Protein AF-A0A9P8BLE5-F1 (afdb_monomer_lite)

Foldseek 3Di:
DDDDDDDDDDDDPPPPPPPDPPDPPPPPALLVLLVVCLVVLLVCVLVVVLVVNLVSLVVSCVVRPPPLDLSNCSRLVSNLLSCLLVVNLPVSVVSLVSHDPVNCPDPLSVLSVQLSVCSVVVVVVSNVVSLVVNLVCLCVVVPRDNSSSVSSVSSSVSSVVCPPPPDPPVVPPPD

Radius of gyration: 27.86 Å; chains: 1; bounding box: 64×39×118 Å

Structure (mmCIF, N/CA/C/O backbone):
data_AF-A0A9P8BLE5-F1
#
_entry.id   AF-A0A9P8BLE5-F1
#
loop_
_atom_site.group_PDB
_atom_site.id
_atom_site.type_symbol
_atom_site.label_atom_id
_atom_site.label_alt_id
_atom_site.label_comp_id
_atom_site.label_asym_id
_atom_site.label_entity_id
_atom_site.label_seq_id
_atom_site.pdbx_PDB_ins_code
_atom_site.Cartn_x
_atom_site.Cartn_y
_atom_site.Cartn_z
_atom_site.occupancy
_atom_site.B_iso_or_equiv
_atom_site.auth_seq_id
_atom_site.auth_comp_id
_atom_site.auth_asym_id
_atom_site.auth_atom_id
_atom_site.pdbx_PDB_model_num
ATOM 1 N N . MET A 1 1 ? 49.072 24.674 -81.765 1.00 39.44 1 MET A N 1
ATOM 2 C CA . MET A 1 1 ? 49.185 23.320 -82.352 1.00 39.44 1 MET A CA 1
ATOM 3 C C . MET A 1 1 ? 49.030 22.335 -81.195 1.00 39.44 1 MET A C 1
ATOM 5 O O . MET A 1 1 ? 49.799 22.467 -80.260 1.00 39.44 1 MET A O 1
ATOM 9 N N . ALA A 1 2 ? 47.865 21.669 -81.087 1.00 45.34 2 ALA A N 1
ATOM 10 C CA . ALA A 1 2 ? 47.695 20.197 -81.193 1.00 45.34 2 ALA A CA 1
ATOM 11 C C . ALA A 1 2 ? 48.194 19.461 -79.911 1.00 45.34 2 ALA A C 1
ATOM 13 O O . ALA A 1 2 ? 49.322 19.705 -79.524 1.00 45.34 2 ALA A O 1
ATOM 14 N N . GLN A 1 3 ? 47.482 18.615 -79.147 1.00 46.62 3 GLN A N 1
ATOM 15 C CA . GLN A 1 3 ? 46.478 17.561 -79.395 1.00 46.62 3 GLN A CA 1
ATOM 16 C C . GLN A 1 3 ? 45.769 17.155 -78.061 1.00 46.62 3 GLN A C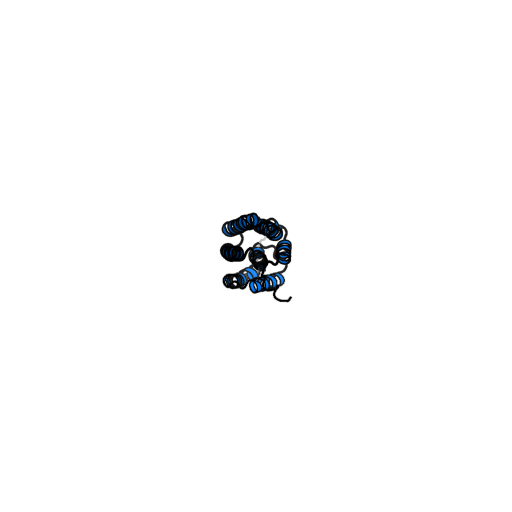 1
ATOM 18 O O . GLN A 1 3 ? 46.368 17.246 -76.993 1.00 46.62 3 GLN A O 1
ATOM 23 N N . THR A 1 4 ? 44.514 16.688 -78.151 1.00 59.94 4 THR A N 1
ATOM 24 C CA . THR A 1 4 ? 43.694 15.867 -77.201 1.00 59.94 4 THR A CA 1
ATOM 25 C C . THR A 1 4 ? 44.299 14.458 -76.945 1.00 59.94 4 THR A C 1
ATOM 27 O O . THR A 1 4 ? 45.178 14.122 -77.739 1.00 59.94 4 THR A O 1
ATOM 30 N N . PRO A 1 5 ? 43.859 13.573 -75.989 1.00 59.03 5 PRO A N 1
ATOM 31 C CA . PRO A 1 5 ? 42.477 13.355 -75.487 1.00 59.03 5 PRO A CA 1
ATOM 32 C C . PRO A 1 5 ? 42.278 12.924 -73.987 1.00 59.03 5 PRO A C 1
ATOM 34 O O . PRO A 1 5 ? 43.244 12.856 -73.230 1.00 59.03 5 PRO A O 1
ATOM 37 N N . PRO A 1 6 ? 41.014 12.657 -73.550 1.00 68.44 6 PRO A N 1
ATOM 38 C CA . PRO A 1 6 ? 40.576 12.439 -72.157 1.00 68.44 6 PRO A CA 1
ATOM 39 C C . PRO A 1 6 ? 40.127 10.990 -71.818 1.00 68.44 6 PRO A C 1
ATOM 41 O O . PRO A 1 6 ? 39.730 10.245 -72.710 1.00 68.44 6 PRO A O 1
ATOM 44 N N . SER A 1 7 ? 40.134 10.616 -70.526 1.00 50.06 7 SER A N 1
ATOM 45 C CA . SER A 1 7 ? 39.347 9.553 -69.825 1.00 50.06 7 SER A CA 1
ATOM 46 C C . SER A 1 7 ? 39.969 9.331 -68.428 1.00 50.06 7 SER A C 1
ATOM 48 O O . SER A 1 7 ? 41.185 9.387 -68.318 1.00 50.06 7 SER A O 1
ATOM 50 N N . ALA A 1 8 ? 39.278 9.101 -67.309 1.00 57.09 8 ALA A N 1
ATOM 51 C CA . ALA A 1 8 ? 37.922 8.622 -67.066 1.00 57.09 8 ALA A CA 1
ATOM 52 C C . ALA A 1 8 ? 37.379 9.130 -65.702 1.00 57.09 8 ALA A C 1
ATOM 54 O O . ALA A 1 8 ? 38.166 9.433 -64.803 1.00 57.09 8 ALA A O 1
ATOM 55 N N . PRO A 1 9 ? 36.047 9.168 -65.515 1.00 55.47 9 PRO A N 1
ATOM 56 C CA . PRO A 1 9 ? 35.402 9.214 -64.204 1.00 55.47 9 PRO A CA 1
ATOM 57 C C . PRO A 1 9 ? 35.500 7.841 -63.520 1.00 55.47 9 PRO A C 1
ATOM 59 O O . PRO A 1 9 ? 35.135 6.831 -64.120 1.00 55.47 9 PRO A O 1
ATOM 62 N N . HIS A 1 10 ? 35.955 7.791 -62.266 1.00 52.59 10 HIS A N 1
ATOM 63 C CA . HIS A 1 10 ? 35.747 6.611 -61.425 1.00 52.59 10 HIS A CA 1
ATOM 64 C C . HIS A 1 10 ? 34.383 6.709 -60.719 1.00 52.59 10 HIS A C 1
ATOM 66 O O . HIS A 1 10 ? 34.155 7.672 -59.983 1.00 52.59 10 HIS A O 1
ATOM 72 N N . PRO A 1 11 ? 33.476 5.742 -60.960 1.00 48.06 11 PRO A N 1
ATOM 73 C CA . PRO A 1 11 ? 32.219 5.585 -60.239 1.00 48.06 11 PRO A CA 1
ATOM 74 C C . PRO A 1 11 ? 32.468 5.182 -58.786 1.00 48.06 11 PRO A C 1
ATOM 76 O O . PRO A 1 11 ? 33.486 4.570 -58.461 1.00 48.06 11 PRO A O 1
ATOM 79 N N . GLY A 1 12 ? 31.509 5.526 -57.929 1.00 51.53 12 GLY A N 1
ATOM 80 C CA . GLY A 1 12 ? 31.541 5.280 -56.496 1.00 51.53 12 GLY A CA 1
ATOM 81 C C . GLY A 1 12 ? 31.912 3.850 -56.106 1.00 51.53 12 GLY A C 1
ATOM 82 O O . GLY A 1 12 ? 31.331 2.879 -56.582 1.00 51.53 12 GLY A O 1
ATOM 83 N N . LEU A 1 13 ? 32.827 3.747 -55.143 1.00 46.94 13 LEU A N 1
ATOM 84 C CA . LEU A 1 13 ? 32.744 2.690 -54.146 1.00 46.94 13 LEU A CA 1
ATOM 85 C C . LEU A 1 13 ? 31.792 3.177 -53.051 1.00 46.94 13 LEU A C 1
ATOM 87 O O . LEU A 1 13 ? 32.205 3.673 -52.005 1.00 46.94 13 LEU A O 1
ATOM 91 N N . GLU A 1 14 ? 30.498 3.050 -53.329 1.00 50.06 14 GLU A N 1
ATOM 92 C CA . GLU A 1 14 ? 29.506 2.856 -52.281 1.00 50.06 14 GLU A CA 1
ATOM 93 C C . GLU A 1 14 ? 29.872 1.523 -51.618 1.00 50.06 14 GLU A C 1
ATOM 95 O O . GLU A 1 14 ? 29.745 0.449 -52.212 1.00 50.06 14 GLU A O 1
ATOM 100 N N . ALA A 1 15 ? 30.451 1.592 -50.420 1.00 54.75 15 ALA A N 1
ATOM 101 C CA . ALA A 1 15 ? 30.601 0.413 -49.588 1.00 54.75 15 ALA A CA 1
ATOM 102 C C . ALA A 1 15 ? 29.196 -0.172 -49.377 1.00 54.75 15 ALA A C 1
ATOM 104 O O . ALA A 1 15 ? 28.276 0.596 -49.084 1.00 54.75 15 ALA A O 1
ATOM 105 N N . PRO A 1 16 ? 28.991 -1.493 -49.506 1.00 46.75 16 PRO A N 1
ATOM 106 C CA . PRO A 1 16 ? 27.720 -2.087 -49.146 1.00 46.75 16 PRO A CA 1
ATOM 107 C C . PRO A 1 16 ? 27.504 -1.833 -47.654 1.00 46.75 16 PRO A C 1
ATOM 109 O O . PRO A 1 16 ? 28.105 -2.493 -46.802 1.00 46.75 16 PRO A O 1
ATOM 112 N N . SER A 1 17 ? 26.655 -0.850 -47.337 1.00 47.28 17 SER A N 1
ATOM 113 C CA . SER A 1 17 ? 26.002 -0.738 -46.043 1.00 47.28 17 SER A CA 1
ATOM 114 C C . SER A 1 17 ? 25.249 -2.041 -45.843 1.00 47.28 17 SER A C 1
ATOM 116 O O . SER A 1 17 ? 24.124 -2.224 -46.300 1.00 47.28 17 SER A O 1
ATOM 118 N N . THR A 1 18 ? 25.928 -2.985 -45.199 1.00 48.47 18 THR A N 1
ATOM 119 C CA . THR A 1 18 ? 25.310 -4.160 -44.618 1.00 48.47 18 THR A CA 1
ATOM 120 C C . THR A 1 18 ? 24.310 -3.610 -43.619 1.00 48.47 18 THR A C 1
ATOM 122 O O . THR A 1 18 ? 24.679 -3.151 -42.540 1.00 48.47 18 THR A O 1
ATOM 125 N N . VAL A 1 19 ? 23.048 -3.566 -44.039 1.00 53.97 19 VAL A N 1
ATOM 126 C CA . VAL A 1 19 ? 21.897 -3.385 -43.168 1.00 53.97 19 VAL A CA 1
ATOM 127 C C . VAL A 1 19 ? 21.956 -4.518 -42.154 1.00 53.97 19 VAL A C 1
ATOM 129 O O . VAL A 1 19 ? 21.526 -5.640 -42.410 1.00 53.97 19 VAL A O 1
ATOM 132 N N . ALA A 1 20 ? 22.597 -4.249 -41.019 1.00 55.38 20 ALA A N 1
ATOM 133 C CA . ALA A 1 20 ? 22.495 -5.113 -39.864 1.00 55.38 20 ALA A CA 1
ATOM 134 C C . ALA A 1 20 ? 20.994 -5.265 -39.574 1.00 55.38 20 ALA A C 1
ATOM 136 O O . ALA A 1 20 ? 20.298 -4.245 -39.498 1.00 55.38 20 ALA A O 1
ATOM 137 N N . PRO A 1 21 ? 20.471 -6.495 -39.446 1.00 53.09 21 PRO A N 1
ATOM 138 C CA . PRO A 1 21 ? 19.117 -6.696 -38.968 1.00 53.09 21 PRO A CA 1
ATOM 139 C C . PRO A 1 21 ? 19.011 -5.969 -37.632 1.00 53.09 21 PRO A C 1
ATOM 141 O O . PRO A 1 21 ? 19.734 -6.294 -36.690 1.00 53.09 21 PRO A O 1
ATOM 144 N N . SER A 1 22 ? 18.169 -4.942 -37.560 1.00 51.44 22 SER A N 1
ATOM 145 C CA . SER A 1 22 ? 17.798 -4.348 -36.285 1.00 51.44 22 SER A CA 1
ATOM 146 C C . SER A 1 22 ? 17.085 -5.450 -35.509 1.00 51.44 22 SER A C 1
ATOM 148 O O . SER A 1 22 ? 15.928 -5.758 -35.794 1.00 51.44 22 SER A O 1
ATOM 150 N N . LEU A 1 23 ? 17.802 -6.121 -34.601 1.00 51.72 23 LEU A N 1
ATOM 151 C CA . LEU A 1 23 ? 17.162 -6.994 -33.629 1.00 51.72 23 LEU A CA 1
ATOM 152 C C . LEU A 1 23 ? 16.089 -6.156 -32.915 1.00 51.72 23 LEU A C 1
ATOM 154 O O . LEU A 1 23 ? 16.366 -4.999 -32.587 1.00 51.72 23 LEU A O 1
ATOM 158 N N . PRO A 1 24 ? 14.885 -6.699 -32.672 1.00 50.06 24 PRO A N 1
ATOM 159 C CA . PRO A 1 24 ? 13.926 -6.036 -31.806 1.00 50.06 24 PRO A CA 1
ATOM 160 C C . PRO A 1 24 ? 14.609 -5.837 -30.453 1.00 50.06 24 PRO A C 1
ATOM 162 O O . PRO A 1 24 ? 14.979 -6.807 -29.795 1.00 50.06 24 PRO A O 1
ATOM 165 N N . THR A 1 25 ? 14.844 -4.584 -30.074 1.00 49.28 25 THR A N 1
ATOM 166 C CA . THR A 1 25 ? 15.376 -4.228 -28.764 1.00 49.28 25 THR A CA 1
ATOM 167 C C . THR A 1 25 ? 14.401 -4.779 -27.733 1.0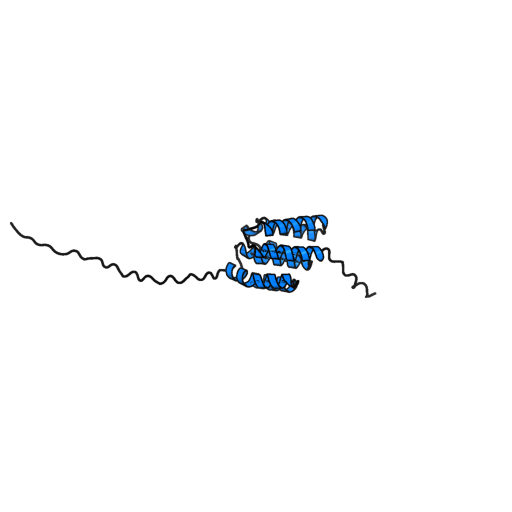0 49.28 25 THR A C 1
ATOM 169 O O . THR A 1 25 ? 13.271 -4.306 -27.619 1.00 49.28 25 THR A O 1
ATOM 172 N N . THR A 1 26 ? 14.807 -5.850 -27.059 1.00 49.62 26 THR A N 1
ATOM 173 C CA . THR A 1 26 ? 14.028 -6.538 -26.038 1.00 49.62 26 THR A CA 1
ATOM 174 C C . THR A 1 26 ? 13.597 -5.511 -25.002 1.00 49.62 26 THR A C 1
ATOM 176 O O . THR A 1 26 ? 14.430 -4.859 -24.376 1.00 49.62 26 THR A O 1
ATOM 179 N N . SER A 1 27 ? 12.288 -5.346 -24.846 1.00 49.41 27 SER A N 1
ATOM 180 C CA . SER A 1 27 ? 11.649 -4.418 -23.913 1.00 49.41 27 SER A CA 1
ATOM 181 C C . SER A 1 27 ? 11.770 -4.892 -22.451 1.00 49.41 27 SER A C 1
ATOM 183 O O . SER A 1 27 ? 10.828 -4.752 -21.673 1.00 49.41 27 SER A O 1
ATOM 185 N N . ASP A 1 28 ? 12.914 -5.472 -22.074 1.00 55.31 28 ASP A N 1
ATOM 186 C CA . ASP A 1 28 ? 13.193 -6.053 -20.756 1.00 55.31 28 ASP A CA 1
ATOM 187 C C . ASP A 1 28 ? 13.606 -4.951 -19.770 1.00 55.31 28 ASP A C 1
ATOM 189 O O . ASP A 1 28 ? 14.724 -4.865 -19.269 1.00 55.31 28 ASP A O 1
ATOM 193 N N . GLY A 1 29 ? 12.703 -3.990 -19.595 1.00 68.38 29 GLY A N 1
ATOM 194 C CA . GLY A 1 29 ? 12.845 -2.938 -18.608 1.00 68.38 29 GLY A CA 1
ATOM 195 C C . GLY A 1 29 ? 12.314 -3.394 -17.247 1.00 68.38 29 GLY A C 1
ATOM 196 O O . GLY A 1 29 ? 11.434 -4.254 -17.176 1.00 68.38 29 GLY A O 1
ATOM 197 N N . PRO A 1 30 ? 12.741 -2.752 -16.152 1.00 73.44 30 PRO A N 1
ATOM 198 C CA . PRO A 1 30 ? 12.199 -2.999 -14.814 1.00 73.44 30 PRO A CA 1
ATOM 199 C C . PRO A 1 30 ? 10.657 -2.902 -14.739 1.00 73.44 30 PRO A C 1
ATOM 201 O O . PRO A 1 30 ? 10.005 -3.607 -13.970 1.00 73.44 30 PRO A O 1
ATOM 204 N N . GLN A 1 31 ? 10.063 -2.072 -15.598 1.00 79.44 31 GLN A N 1
ATOM 205 C CA . GLN A 1 31 ? 8.619 -1.918 -15.775 1.00 79.44 31 GLN A CA 1
ATOM 206 C C . GLN A 1 31 ? 7.924 -3.205 -16.259 1.00 79.44 31 GLN A C 1
ATOM 208 O O . GLN A 1 31 ? 6.809 -3.510 -15.834 1.00 79.44 31 GLN A O 1
ATOM 213 N N . HIS A 1 32 ? 8.587 -3.964 -17.139 1.00 82.06 32 HIS A N 1
ATOM 214 C CA . HIS A 1 32 ? 8.073 -5.206 -17.712 1.00 82.06 32 HIS A CA 1
ATOM 215 C C . HIS A 1 32 ? 7.995 -6.307 -16.652 1.00 82.06 32 HIS A C 1
ATOM 217 O O . HIS A 1 32 ? 6.973 -6.978 -16.549 1.00 82.06 32 HIS A O 1
ATOM 223 N N . ILE A 1 33 ? 9.017 -6.421 -15.796 1.00 85.25 33 ILE A N 1
ATOM 224 C CA . ILE A 1 33 ? 9.045 -7.389 -14.688 1.00 85.25 33 ILE A CA 1
ATOM 225 C C . ILE A 1 33 ? 7.889 -7.126 -13.716 1.00 85.25 33 ILE A C 1
ATOM 227 O O . ILE A 1 33 ? 7.172 -8.055 -13.348 1.00 85.25 33 ILE A O 1
ATOM 231 N N . ILE A 1 34 ? 7.663 -5.864 -13.333 1.00 85.06 34 ILE A N 1
ATOM 232 C CA . ILE A 1 34 ? 6.563 -5.504 -12.426 1.00 85.06 34 ILE A CA 1
ATOM 233 C C . ILE A 1 34 ? 5.212 -5.860 -13.054 1.00 85.06 34 ILE A C 1
ATOM 235 O O . ILE A 1 34 ? 4.390 -6.509 -12.413 1.00 85.06 34 ILE A O 1
ATOM 239 N N . ARG A 1 35 ? 4.993 -5.484 -14.319 1.00 86.25 35 ARG A N 1
ATOM 240 C CA . ARG A 1 35 ? 3.742 -5.778 -15.033 1.00 86.25 35 ARG A CA 1
ATOM 241 C C . ARG A 1 35 ? 3.508 -7.276 -15.224 1.00 86.25 35 ARG A C 1
ATOM 243 O O . ARG A 1 35 ? 2.372 -7.716 -15.117 1.00 86.25 35 ARG A O 1
ATOM 250 N N . LEU A 1 36 ? 4.563 -8.057 -15.453 1.00 88.50 36 LEU A N 1
ATOM 251 C CA . LEU A 1 36 ? 4.469 -9.507 -15.614 1.00 88.50 36 LEU A CA 1
ATOM 252 C C . LEU A 1 36 ? 4.039 -10.215 -14.321 1.00 88.50 36 LEU A C 1
ATOM 254 O O . LEU A 1 36 ? 3.301 -11.192 -14.384 1.00 88.50 36 LEU A O 1
ATOM 258 N N . ASN A 1 37 ? 4.480 -9.720 -13.161 1.00 88.38 37 ASN A N 1
ATOM 259 C CA . ASN A 1 37 ? 4.171 -10.325 -11.860 1.00 88.38 37 ASN A CA 1
ATOM 260 C C . ASN A 1 37 ? 2.926 -9.721 -11.183 1.00 88.38 37 ASN A C 1
ATOM 262 O O . ASN A 1 37 ? 2.393 -10.293 -10.234 1.00 88.38 37 ASN A O 1
ATOM 266 N N . PHE A 1 38 ? 2.429 -8.582 -11.670 1.00 88.56 38 PHE A N 1
ATOM 267 C CA . PHE A 1 38 ? 1.244 -7.922 -11.123 1.00 88.56 38 PHE A CA 1
ATOM 268 C C . PHE A 1 38 ? -0.018 -8.814 -11.070 1.00 88.56 38 PHE A C 1
ATOM 270 O O . PHE A 1 38 ? -0.702 -8.781 -10.045 1.00 88.56 38 PHE A O 1
ATOM 277 N N . PRO A 1 39 ? -0.322 -9.661 -12.076 1.00 90.00 39 PRO A N 1
ATOM 278 C CA . PRO A 1 39 ? -1.476 -10.559 -12.015 1.00 90.00 39 PRO A CA 1
ATOM 279 C C . PRO A 1 39 ? -1.416 -11.551 -10.846 1.00 90.00 39 PRO A C 1
ATOM 281 O O . PRO A 1 39 ? -2.449 -11.868 -10.260 1.00 90.00 39 PRO A O 1
ATOM 284 N N . GLU A 1 40 ? -0.220 -12.016 -10.470 1.00 90.94 40 GLU A N 1
ATOM 285 C CA . GLU A 1 40 ? -0.040 -12.916 -9.325 1.00 90.94 40 GLU A CA 1
ATOM 286 C C . GLU A 1 40 ? -0.353 -12.196 -8.008 1.00 90.94 40 GLU A C 1
ATOM 288 O O . GLU A 1 40 ? -1.113 -12.706 -7.184 1.00 90.94 40 GLU A O 1
ATOM 293 N N . ILE A 1 41 ? 0.139 -10.963 -7.848 1.00 90.19 41 ILE A N 1
ATOM 294 C CA . ILE A 1 41 ? -0.184 -10.107 -6.696 1.00 90.19 41 ILE A CA 1
ATOM 295 C C . ILE A 1 41 ? -1.695 -9.862 -6.620 1.00 90.19 41 ILE A C 1
ATOM 297 O O . ILE A 1 41 ? -2.299 -9.976 -5.549 1.00 90.19 41 ILE A O 1
ATOM 301 N N . ALA A 1 42 ? -2.320 -9.549 -7.756 1.00 89.75 42 ALA A N 1
ATOM 302 C CA . ALA A 1 42 ? -3.754 -9.318 -7.829 1.00 89.75 42 ALA A CA 1
ATOM 303 C C . ALA A 1 42 ? -4.557 -10.576 -7.460 1.00 89.75 42 ALA A C 1
ATOM 305 O O . ALA A 1 42 ? -5.581 -10.467 -6.784 1.00 89.75 42 ALA A O 1
ATOM 306 N N . ALA A 1 43 ? -4.097 -11.766 -7.853 1.00 90.69 43 ALA A N 1
ATOM 307 C CA . ALA A 1 43 ? -4.713 -13.031 -7.463 1.00 90.69 43 ALA A CA 1
ATOM 308 C C . ALA A 1 43 ? -4.577 -13.289 -5.953 1.00 90.69 43 ALA A C 1
ATOM 310 O O . ALA A 1 43 ? -5.566 -13.606 -5.292 1.00 90.69 43 ALA A O 1
ATOM 311 N N . LEU A 1 44 ? -3.388 -13.091 -5.374 1.00 91.38 44 LEU A N 1
ATOM 312 C CA . LEU A 1 44 ? -3.163 -13.239 -3.929 1.00 91.38 44 LEU A CA 1
ATOM 313 C C . LEU A 1 44 ? -4.069 -12.309 -3.112 1.00 91.38 44 LEU A C 1
ATOM 315 O O . LEU A 1 44 ? -4.654 -12.729 -2.113 1.00 91.38 44 LEU A O 1
ATOM 319 N N . ALA A 1 45 ? -4.230 -11.065 -3.562 1.00 89.94 45 ALA A N 1
ATOM 320 C CA . ALA A 1 45 ? -5.096 -10.086 -2.916 1.00 89.94 45 ALA A CA 1
ATOM 321 C C . ALA A 1 45 ? -6.588 -10.439 -3.019 1.00 89.94 45 ALA A C 1
ATOM 323 O O . ALA A 1 45 ? -7.327 -10.209 -2.062 1.00 89.94 45 ALA A O 1
ATOM 324 N N . GLN A 1 46 ? -7.030 -11.015 -4.143 1.00 89.12 46 GLN A N 1
ATOM 325 C CA . GLN A 1 46 ? -8.403 -11.513 -4.315 1.00 89.12 46 GLN A CA 1
ATOM 326 C C . GLN A 1 46 ? -8.714 -12.708 -3.410 1.00 89.12 46 GLN A C 1
ATOM 328 O O . GLN A 1 46 ? -9.850 -12.870 -2.978 1.00 89.12 46 GLN A O 1
ATOM 333 N N . HIS A 1 47 ? -7.708 -13.524 -3.097 1.00 90.44 47 HIS A N 1
ATOM 334 C CA . HIS A 1 47 ? -7.818 -14.616 -2.129 1.00 90.44 47 HIS A CA 1
ATOM 335 C C . HIS A 1 47 ? -7.576 -14.171 -0.677 1.00 90.44 47 HIS A C 1
ATOM 337 O O . HIS A 1 47 ? -7.429 -15.023 0.196 1.00 90.44 47 HIS A O 1
ATOM 343 N N . GLU A 1 48 ? -7.500 -12.860 -0.418 1.00 88.69 48 GLU A N 1
ATOM 344 C CA . GLU A 1 48 ? -7.299 -12.274 0.916 1.00 88.69 48 GLU A CA 1
ATOM 345 C C . GLU A 1 48 ? -5.990 -12.730 1.600 1.00 88.69 48 GLU A C 1
ATOM 347 O O . GLU A 1 48 ? -5.820 -12.638 2.817 1.00 88.69 48 GLU A O 1
ATOM 352 N N . ARG A 1 49 ? -5.006 -13.184 0.809 1.00 92.25 49 ARG A N 1
ATOM 353 C CA . ARG A 1 49 ? -3.692 -13.661 1.275 1.00 92.25 49 ARG A CA 1
ATOM 354 C C . ARG A 1 49 ? -2.724 -12.487 1.442 1.00 92.25 49 ARG A C 1
ATOM 356 O O . ARG A 1 49 ? -1.653 -12.446 0.843 1.00 92.25 49 ARG A O 1
ATOM 363 N N . TYR A 1 50 ? -3.103 -11.500 2.254 1.00 92.62 50 TYR A N 1
ATOM 364 C CA . TYR A 1 50 ? -2.359 -10.240 2.405 1.00 92.62 50 TYR A CA 1
ATOM 365 C C . TYR A 1 50 ? -0.897 -10.379 2.862 1.00 92.62 50 TYR A C 1
ATOM 367 O O . TYR A 1 50 ? -0.065 -9.639 2.341 1.00 92.62 50 TYR A O 1
ATOM 375 N N . PRO A 1 51 ? -0.521 -11.321 3.752 1.00 92.38 51 PRO A N 1
ATOM 376 C CA . PRO A 1 51 ? 0.890 -11.544 4.079 1.00 92.38 51 PRO A CA 1
ATOM 377 C C . PRO A 1 51 ? 1.726 -11.962 2.861 1.00 92.38 51 PRO A C 1
ATOM 379 O O . PRO A 1 51 ? 2.891 -11.593 2.739 1.00 92.38 51 PRO A O 1
ATOM 382 N N . GLU A 1 52 ? 1.128 -12.702 1.928 1.00 92.19 52 GLU A N 1
ATOM 383 C CA . GLU A 1 52 ? 1.801 -13.147 0.706 1.00 92.19 52 GLU A CA 1
ATOM 384 C C . GLU A 1 52 ? 1.841 -12.045 -0.346 1.00 92.19 52 GLU A C 1
ATOM 386 O O . GLU A 1 52 ? 2.842 -11.919 -1.043 1.00 92.19 52 GLU A O 1
ATOM 391 N N . VAL A 1 53 ? 0.810 -11.191 -0.402 1.00 91.75 53 VAL A N 1
ATOM 392 C CA . VAL A 1 53 ? 0.847 -9.938 -1.176 1.00 91.75 53 VAL A CA 1
ATOM 393 C C . VAL A 1 53 ? 2.036 -9.085 -0.738 1.00 91.75 53 VAL A C 1
ATOM 395 O O . VAL A 1 53 ? 2.783 -8.606 -1.586 1.00 91.75 53 VAL A O 1
ATOM 398 N N . VAL A 1 54 ? 2.245 -8.928 0.574 1.00 93.69 54 VAL A N 1
ATOM 399 C CA . VAL A 1 54 ? 3.399 -8.198 1.118 1.00 93.69 54 VAL A CA 1
ATOM 400 C C . VAL A 1 54 ? 4.707 -8.840 0.658 1.00 93.69 54 VAL A C 1
ATOM 402 O O . VAL A 1 54 ? 5.519 -8.163 0.032 1.00 93.69 54 VAL A O 1
ATOM 405 N N . ALA A 1 55 ? 4.882 -10.146 0.878 1.00 93.19 55 ALA A N 1
ATOM 406 C CA . ALA A 1 55 ? 6.114 -10.848 0.519 1.00 93.19 55 ALA A CA 1
ATOM 407 C C . ALA A 1 55 ? 6.421 -10.791 -0.990 1.00 93.19 55 ALA A C 1
ATOM 409 O O . ALA A 1 55 ? 7.564 -10.554 -1.383 1.00 93.19 55 ALA A O 1
ATOM 410 N N . ALA A 1 56 ? 5.409 -10.975 -1.843 1.00 91.38 56 ALA A N 1
ATOM 411 C CA . ALA A 1 56 ? 5.551 -10.875 -3.293 1.00 91.38 56 ALA A CA 1
ATOM 412 C C . ALA A 1 56 ? 5.965 -9.458 -3.710 1.00 91.38 56 ALA A C 1
ATOM 414 O O . ALA A 1 56 ? 6.905 -9.282 -4.491 1.00 91.38 56 ALA A O 1
ATOM 415 N N . CYS A 1 57 ? 5.314 -8.443 -3.137 1.00 91.69 57 CYS A N 1
ATOM 416 C CA . CYS A 1 57 ? 5.627 -7.051 -3.415 1.00 91.69 57 CYS A CA 1
ATOM 417 C C . CYS A 1 57 ? 7.046 -6.666 -2.965 1.00 91.69 57 CYS A C 1
ATOM 419 O O . CYS A 1 57 ? 7.775 -6.026 -3.720 1.00 91.69 57 CYS A O 1
ATOM 421 N N . GLU A 1 58 ? 7.466 -7.067 -1.765 1.00 90.88 58 GLU A N 1
ATOM 422 C CA . GLU A 1 58 ? 8.811 -6.785 -1.251 1.00 90.88 58 GLU A CA 1
ATOM 423 C C . GLU A 1 58 ? 9.899 -7.478 -2.077 1.00 90.88 58 GLU A C 1
ATOM 425 O O . GLU A 1 58 ? 10.889 -6.843 -2.445 1.00 90.88 58 GLU A O 1
ATOM 430 N N . ASN A 1 59 ? 9.698 -8.749 -2.441 1.00 90.19 59 ASN A N 1
ATOM 431 C CA . ASN A 1 59 ? 10.639 -9.490 -3.284 1.00 90.19 59 ASN A CA 1
ATOM 432 C C . ASN A 1 59 ? 10.841 -8.814 -4.644 1.00 90.19 59 ASN A C 1
ATOM 434 O O . ASN A 1 59 ? 11.973 -8.678 -5.111 1.00 90.19 59 ASN A O 1
ATOM 438 N N . LEU A 1 60 ? 9.760 -8.343 -5.266 1.00 87.88 60 LEU A N 1
ATOM 439 C CA . LEU A 1 60 ? 9.836 -7.600 -6.523 1.00 87.88 60 LEU A CA 1
ATOM 440 C C . LEU A 1 60 ? 10.489 -6.229 -6.348 1.00 87.88 60 LEU A C 1
ATOM 442 O O . LEU A 1 60 ? 11.223 -5.786 -7.228 1.00 87.88 60 LEU A O 1
ATOM 446 N N . GLU A 1 61 ? 10.283 -5.562 -5.213 1.00 85.38 61 GLU A N 1
ATOM 447 C CA . GLU A 1 61 ? 10.935 -4.281 -4.952 1.00 85.38 61 GLU A CA 1
ATOM 448 C C . GLU A 1 61 ? 12.455 -4.437 -4.787 1.00 85.38 61 GLU A C 1
ATOM 450 O O . GLU A 1 61 ? 13.218 -3.572 -5.224 1.00 85.38 61 GLU A O 1
ATOM 455 N N . ILE A 1 62 ? 12.897 -5.553 -4.198 1.00 85.75 62 ILE A N 1
ATOM 456 C CA . ILE A 1 62 ? 14.313 -5.928 -4.092 1.00 85.75 62 ILE A CA 1
ATOM 457 C C . ILE A 1 62 ? 14.882 -6.307 -5.463 1.00 85.75 62 ILE A C 1
ATOM 459 O O . ILE A 1 62 ? 16.004 -5.916 -5.778 1.00 85.75 62 ILE A O 1
ATOM 463 N N . ALA A 1 63 ? 14.123 -7.046 -6.278 1.00 84.62 63 ALA A N 1
ATOM 464 C CA . ALA A 1 63 ? 14.543 -7.470 -7.615 1.00 84.62 63 ALA A CA 1
ATOM 465 C C . ALA A 1 63 ? 14.666 -6.297 -8.599 1.00 84.62 63 ALA A C 1
ATOM 467 O O . ALA A 1 63 ? 15.444 -6.362 -9.551 1.00 84.62 63 ALA A O 1
ATOM 468 N N . VAL A 1 64 ? 13.918 -5.217 -8.363 1.00 82.38 64 VAL A N 1
ATOM 469 C CA . VAL A 1 64 ? 13.838 -4.067 -9.265 1.00 82.38 64 VAL A CA 1
ATOM 470 C C . VAL A 1 64 ? 14.196 -2.753 -8.543 1.00 82.38 64 VAL A C 1
ATOM 472 O O . VAL A 1 64 ? 13.376 -1.824 -8.461 1.00 82.38 64 VAL A O 1
ATOM 475 N N . PRO A 1 65 ? 15.431 -2.626 -8.015 1.00 68.25 65 PRO A N 1
ATOM 476 C CA . PRO A 1 65 ? 15.831 -1.447 -7.268 1.00 68.25 65 PRO A CA 1
ATOM 477 C C . PRO A 1 65 ? 15.928 -0.240 -8.212 1.00 68.25 65 PRO A C 1
ATOM 479 O O . PRO A 1 65 ? 16.504 -0.314 -9.293 1.00 68.25 65 PRO A O 1
ATOM 482 N N . ASN A 1 66 ? 15.401 0.906 -7.777 1.00 66.06 66 ASN A N 1
ATOM 483 C CA . ASN A 1 66 ? 15.513 2.207 -8.461 1.00 66.06 66 ASN A CA 1
ATOM 484 C C . ASN A 1 66 ? 14.680 2.402 -9.740 1.00 66.06 66 ASN A C 1
ATOM 486 O O . ASN A 1 66 ? 14.993 3.273 -10.551 1.00 66.06 66 ASN A O 1
ATOM 490 N N . SER A 1 67 ? 13.559 1.696 -9.883 1.00 69.06 67 SER A N 1
ATOM 491 C CA . SER A 1 67 ? 12.540 2.096 -10.861 1.00 69.06 67 SER A CA 1
ATOM 492 C C . SER A 1 67 ? 11.977 3.471 -10.510 1.00 69.06 67 SER A C 1
ATOM 494 O O . SER A 1 67 ? 11.358 3.630 -9.456 1.00 69.06 67 SER A O 1
ATOM 496 N N . ASN A 1 68 ? 12.181 4.447 -11.395 1.00 71.75 68 ASN A N 1
ATOM 497 C CA . ASN A 1 68 ? 11.563 5.777 -11.319 1.00 71.75 68 ASN A CA 1
ATOM 498 C C . ASN A 1 68 ? 10.268 5.860 -12.144 1.00 71.75 68 ASN A C 1
ATOM 500 O O . ASN A 1 68 ? 9.816 6.931 -12.534 1.00 71.75 68 ASN A O 1
ATOM 504 N N . ASP A 1 69 ? 9.710 4.694 -12.450 1.00 80.06 69 ASP A N 1
ATOM 505 C CA . ASP A 1 69 ? 8.596 4.528 -13.360 1.00 80.06 69 ASP A CA 1
ATOM 506 C C . ASP A 1 69 ? 7.264 4.453 -12.602 1.00 80.06 69 ASP A C 1
ATOM 508 O O . ASP A 1 69 ? 7.203 3.904 -11.498 1.00 80.06 69 ASP A O 1
ATOM 512 N N . LEU A 1 70 ? 6.186 4.954 -13.212 1.00 83.56 70 LEU A N 1
ATOM 513 C CA . LEU A 1 70 ? 4.823 4.860 -12.678 1.00 83.56 70 LEU A CA 1
ATOM 514 C C . LEU A 1 70 ? 4.410 3.418 -12.362 1.00 83.56 70 LEU A C 1
ATOM 516 O O . LEU A 1 70 ? 3.642 3.210 -11.426 1.00 83.56 70 LEU A O 1
ATOM 520 N N . ALA A 1 71 ? 4.964 2.418 -13.053 1.00 84.81 71 ALA A N 1
ATOM 521 C CA . ALA A 1 71 ? 4.732 1.012 -12.737 1.00 84.81 71 ALA A CA 1
ATOM 522 C C . ALA A 1 71 ? 5.135 0.642 -11.307 1.00 84.81 71 ALA A C 1
ATOM 524 O O . ALA A 1 71 ? 4.577 -0.291 -10.749 1.00 84.81 71 ALA A O 1
ATOM 525 N N . ARG A 1 72 ? 6.033 1.389 -10.655 1.00 87.19 72 ARG A N 1
ATOM 526 C CA . ARG A 1 72 ? 6.345 1.162 -9.239 1.00 87.19 72 ARG A CA 1
ATOM 527 C C . ARG A 1 72 ? 5.130 1.366 -8.332 1.00 87.19 72 ARG A C 1
ATOM 529 O O . ARG A 1 72 ? 5.027 0.716 -7.297 1.00 87.19 72 ARG A O 1
ATOM 536 N N . LEU A 1 73 ? 4.165 2.193 -8.739 1.00 88.06 73 LEU A N 1
ATOM 537 C CA . LEU A 1 73 ? 2.895 2.337 -8.029 1.00 88.06 73 LEU A CA 1
ATOM 538 C C . LEU A 1 73 ? 2.041 1.060 -8.095 1.00 88.06 73 LEU A C 1
ATOM 540 O O . LEU A 1 73 ? 1.304 0.801 -7.148 1.00 88.06 73 LEU A O 1
ATOM 544 N N . LEU A 1 74 ? 2.196 0.222 -9.130 1.00 88.00 74 LEU A N 1
ATOM 545 C CA . LEU A 1 74 ? 1.557 -1.104 -9.195 1.00 88.00 74 LEU A CA 1
ATOM 546 C C . LEU A 1 74 ? 2.014 -2.025 -8.064 1.00 88.00 74 LEU A C 1
ATOM 548 O O . LEU A 1 74 ? 1.311 -2.965 -7.724 1.00 88.00 74 LEU A O 1
ATOM 552 N N . LEU A 1 75 ? 3.175 -1.742 -7.476 1.00 89.81 75 LEU A N 1
ATOM 553 C CA . LEU A 1 75 ? 3.756 -2.508 -6.386 1.00 89.81 75 LEU A CA 1
ATOM 554 C C . LEU A 1 75 ? 3.511 -1.836 -5.035 1.00 89.81 75 LEU A C 1
ATOM 556 O O . LEU A 1 75 ? 2.971 -2.433 -4.107 1.00 89.81 75 LEU A O 1
ATOM 560 N N . THR A 1 76 ? 3.884 -0.559 -4.928 1.00 90.94 76 THR A N 1
ATOM 561 C CA . THR A 1 76 ? 3.855 0.168 -3.658 1.00 90.94 76 THR A CA 1
ATOM 562 C C . THR A 1 76 ? 2.431 0.387 -3.157 1.00 90.94 76 THR A C 1
ATOM 564 O O . THR A 1 76 ? 2.198 0.325 -1.955 1.00 90.94 76 THR A O 1
ATOM 567 N N . VAL A 1 77 ? 1.460 0.624 -4.043 1.00 91.31 77 VAL A N 1
ATOM 568 C CA . VAL A 1 77 ? 0.077 0.871 -3.617 1.00 91.31 77 VAL A CA 1
ATOM 569 C C . VAL A 1 77 ? -0.569 -0.371 -2.983 1.00 91.31 77 VAL A C 1
ATOM 571 O O . VAL A 1 77 ? -1.024 -0.251 -1.842 1.00 91.31 77 VAL A O 1
ATOM 574 N N . PRO A 1 78 ? -0.598 -1.557 -3.629 1.00 91.38 78 PRO A N 1
ATOM 575 C CA . PRO A 1 78 ? -1.141 -2.751 -2.985 1.00 91.38 78 PRO A CA 1
ATOM 576 C C . PRO A 1 78 ? -0.331 -3.163 -1.753 1.00 91.38 78 PRO A C 1
ATOM 578 O O . PRO A 1 78 ? -0.932 -3.570 -0.765 1.00 91.38 78 PRO A O 1
ATOM 581 N N . LEU A 1 79 ? 0.996 -2.979 -1.749 1.00 93.75 79 LEU A N 1
ATOM 582 C CA . LEU A 1 79 ? 1.835 -3.226 -0.570 1.00 93.75 79 LEU A CA 1
ATOM 583 C C . LEU A 1 79 ? 1.383 -2.395 0.643 1.00 93.75 79 LEU A C 1
ATOM 585 O O . LEU A 1 79 ? 1.186 -2.925 1.733 1.00 93.75 79 LEU A O 1
ATOM 589 N N . VAL A 1 80 ? 1.168 -1.093 0.449 1.00 93.88 80 VAL A N 1
ATOM 590 C CA . VAL A 1 80 ? 0.734 -0.182 1.518 1.00 93.88 80 VAL A CA 1
ATOM 591 C C . VAL A 1 80 ? -0.658 -0.548 2.021 1.00 93.88 80 VAL A C 1
ATOM 593 O O . VAL A 1 80 ? -0.868 -0.599 3.229 1.00 93.88 80 VAL A O 1
ATOM 596 N N . ILE A 1 81 ? -1.607 -0.835 1.125 1.00 92.25 81 ILE A N 1
ATOM 597 C CA . ILE A 1 81 ? -2.961 -1.232 1.536 1.00 92.25 81 ILE A CA 1
ATOM 598 C C . ILE A 1 81 ? -2.928 -2.584 2.266 1.00 92.25 81 ILE A C 1
ATOM 600 O O . ILE A 1 81 ? -3.614 -2.730 3.274 1.00 92.25 81 ILE A O 1
ATOM 604 N N . ALA A 1 82 ? -2.105 -3.542 1.826 1.00 93.31 82 ALA A N 1
ATOM 605 C CA . ALA A 1 82 ? -1.934 -4.825 2.507 1.00 93.31 82 ALA A CA 1
ATOM 606 C C . ALA A 1 82 ? -1.418 -4.642 3.940 1.00 93.31 82 ALA A C 1
ATOM 608 O O . ALA A 1 82 ? -2.001 -5.198 4.867 1.00 93.31 82 ALA A O 1
ATOM 609 N N . TYR A 1 83 ? -0.396 -3.806 4.145 1.00 94.12 83 TYR A N 1
ATOM 610 C CA . TYR A 1 83 ? 0.073 -3.477 5.491 1.00 94.12 83 TYR A CA 1
ATOM 611 C C . TYR A 1 83 ? -1.016 -2.827 6.351 1.00 94.12 83 TYR A C 1
ATOM 613 O O . TYR A 1 83 ? -1.169 -3.195 7.511 1.00 94.12 83 TYR A O 1
ATOM 621 N N . LEU A 1 84 ? -1.824 -1.918 5.792 1.00 91.50 84 LEU A N 1
ATOM 622 C CA . LEU A 1 84 ? -2.947 -1.323 6.525 1.00 91.50 84 LEU A CA 1
ATOM 623 C C . LEU A 1 84 ? -4.013 -2.365 6.908 1.00 91.50 84 LEU A C 1
ATOM 625 O O . LEU A 1 84 ? -4.547 -2.297 8.010 1.00 91.50 84 LEU A O 1
ATOM 629 N N . ILE A 1 85 ? -4.308 -3.345 6.045 1.00 90.62 85 ILE A N 1
ATOM 630 C CA . ILE A 1 85 ? -5.220 -4.464 6.363 1.00 90.62 85 ILE A CA 1
ATOM 631 C C . ILE A 1 85 ? -4.662 -5.333 7.497 1.00 90.62 85 ILE A C 1
ATOM 633 O O . ILE A 1 85 ? -5.418 -5.837 8.333 1.00 90.62 85 ILE A O 1
ATOM 637 N N . LEU A 1 86 ? -3.341 -5.503 7.539 1.00 90.25 86 LEU A N 1
ATOM 638 C CA . LEU A 1 86 ? -2.627 -6.218 8.596 1.00 90.25 86 LEU A CA 1
ATOM 639 C C . LEU A 1 86 ? -2.414 -5.376 9.872 1.00 90.25 86 LEU A C 1
ATOM 641 O O . LEU A 1 86 ? -1.863 -5.895 10.834 1.00 90.25 86 LEU A O 1
ATOM 645 N N . ASP A 1 87 ? -2.883 -4.121 9.903 1.00 88.25 87 ASP A N 1
ATOM 646 C CA . ASP A 1 87 ? -2.668 -3.134 10.982 1.00 88.25 87 ASP A CA 1
ATOM 647 C C . ASP A 1 87 ? -1.183 -2.763 11.217 1.00 88.25 87 ASP A C 1
ATOM 649 O O . ASP A 1 87 ? -0.808 -2.199 12.243 1.00 88.25 87 ASP A O 1
ATOM 653 N N . ASP A 1 88 ? -0.318 -3.016 10.231 1.00 89.69 88 ASP A N 1
ATOM 654 C CA . ASP A 1 88 ? 1.128 -2.801 10.306 1.00 89.69 88 ASP A CA 1
ATOM 655 C C . ASP A 1 88 ? 1.515 -1.421 9.737 1.00 89.69 88 ASP A C 1
ATOM 657 O O . ASP A 1 88 ? 1.917 -1.239 8.586 1.00 89.69 88 ASP A O 1
ATOM 661 N N . ILE A 1 89 ? 1.341 -0.380 10.551 1.00 90.06 89 ILE A N 1
ATOM 662 C CA . ILE A 1 89 ? 1.495 1.019 10.115 1.00 90.06 89 ILE A CA 1
ATOM 663 C C . ILE A 1 89 ? 2.947 1.430 9.796 1.00 90.06 89 ILE A C 1
ATOM 665 O O . ILE A 1 89 ? 3.159 2.104 8.779 1.00 90.06 89 ILE A O 1
ATOM 669 N N . PRO A 1 90 ? 3.967 1.096 10.616 1.00 92.56 90 PRO A N 1
ATOM 670 C CA . PRO A 1 90 ? 5.343 1.495 10.331 1.00 92.56 90 PRO A CA 1
ATOM 671 C C . PRO A 1 90 ? 5.856 1.040 8.953 1.00 92.56 90 PRO A C 1
ATOM 673 O O . PRO A 1 90 ? 6.362 1.895 8.217 1.00 92.56 90 PRO A O 1
ATOM 676 N N . PRO A 1 91 ? 5.717 -0.238 8.541 1.00 91.44 91 PRO A N 1
ATOM 677 C CA . PRO A 1 91 ? 6.201 -0.668 7.232 1.00 91.44 91 PRO A CA 1
ATOM 678 C C . PRO A 1 91 ? 5.416 -0.027 6.079 1.00 91.44 91 PRO A C 1
ATOM 680 O O . PRO A 1 91 ? 6.027 0.360 5.082 1.00 91.44 91 PRO A O 1
ATOM 683 N N . ALA A 1 92 ? 4.111 0.225 6.242 1.00 92.50 92 ALA A N 1
ATOM 684 C CA . ALA A 1 92 ? 3.324 0.983 5.265 1.00 92.50 92 ALA A CA 1
ATOM 685 C C . ALA A 1 92 ? 3.894 2.395 5.027 1.00 92.50 92 ALA A C 1
ATOM 687 O O . ALA A 1 92 ? 4.006 2.858 3.889 1.00 92.50 92 ALA A O 1
ATOM 688 N N . TYR A 1 93 ? 4.306 3.081 6.098 1.00 93.12 93 TYR A N 1
ATOM 689 C CA . TYR A 1 93 ? 4.899 4.414 6.002 1.00 93.12 93 TYR A CA 1
ATOM 690 C C . TYR A 1 93 ? 6.256 4.385 5.290 1.00 93.12 93 TYR A C 1
ATOM 692 O O . TYR A 1 93 ? 6.520 5.217 4.415 1.00 93.12 93 TYR A O 1
ATOM 700 N N . PHE A 1 94 ? 7.110 3.416 5.631 1.00 92.06 94 PHE A N 1
ATOM 701 C CA . PHE A 1 94 ? 8.414 3.268 4.988 1.00 92.06 94 PHE A CA 1
ATOM 702 C C . PHE A 1 94 ? 8.296 2.890 3.509 1.00 92.06 94 PHE A C 1
ATOM 704 O O . PHE A 1 94 ? 9.042 3.440 2.700 1.00 92.06 94 PHE A O 1
ATOM 711 N N . ALA A 1 95 ? 7.336 2.043 3.130 1.00 91.75 95 ALA A N 1
ATOM 712 C CA . ALA A 1 95 ? 7.072 1.706 1.732 1.00 91.75 95 ALA A CA 1
ATOM 713 C C . ALA A 1 95 ? 6.757 2.957 0.889 1.00 91.75 95 ALA A C 1
ATOM 715 O O . ALA A 1 95 ? 7.353 3.156 -0.169 1.00 91.75 95 ALA A O 1
ATOM 716 N N . LEU A 1 96 ? 5.905 3.863 1.386 1.00 91.12 96 LEU A N 1
ATOM 717 C CA . LEU A 1 96 ? 5.614 5.126 0.692 1.00 91.12 96 LEU A CA 1
ATOM 718 C C . LEU A 1 96 ? 6.820 6.070 0.642 1.00 91.12 96 LEU A C 1
ATOM 720 O O . LEU A 1 96 ? 7.056 6.723 -0.373 1.00 91.12 96 LEU A O 1
ATOM 724 N N . LYS A 1 97 ? 7.596 6.159 1.727 1.00 90.94 97 LYS A N 1
ATOM 725 C CA . LYS A 1 97 ? 8.788 7.022 1.797 1.00 90.94 97 LYS A CA 1
ATOM 726 C C . LYS A 1 97 ? 9.914 6.590 0.860 1.00 90.94 97 LYS A C 1
ATOM 728 O O . LYS A 1 97 ? 10.758 7.418 0.532 1.00 90.94 97 LYS A O 1
ATOM 733 N N . ARG A 1 98 ? 9.935 5.322 0.443 1.00 88.44 98 ARG A N 1
ATOM 734 C CA . ARG A 1 98 ? 10.915 4.769 -0.504 1.00 88.44 98 ARG A CA 1
ATOM 735 C C . ARG A 1 98 ? 10.594 5.092 -1.962 1.00 88.44 98 ARG A C 1
ATOM 737 O O . ARG A 1 98 ? 11.420 4.809 -2.832 1.00 88.44 98 ARG A O 1
ATOM 744 N N . LEU A 1 99 ? 9.431 5.686 -2.239 1.00 87.62 99 LEU A N 1
ATOM 745 C CA . LEU A 1 99 ? 9.121 6.177 -3.573 1.00 87.62 99 LEU A CA 1
ATOM 746 C C . LEU A 1 99 ? 10.085 7.305 -3.970 1.00 87.62 99 LEU A C 1
ATOM 748 O O . LEU A 1 99 ? 10.412 8.165 -3.150 1.00 87.62 99 LEU A O 1
ATOM 752 N N . PRO A 1 100 ? 10.521 7.337 -5.237 1.00 86.38 100 PRO A N 1
ATOM 753 C CA . PRO A 1 100 ? 11.299 8.449 -5.754 1.00 86.38 100 PRO A CA 1
ATOM 754 C C . PRO A 1 100 ? 10.472 9.748 -5.745 1.00 86.38 100 PRO A C 1
ATOM 756 O O . PRO A 1 100 ? 9.238 9.700 -5.825 1.00 86.38 100 PRO A O 1
ATOM 759 N N . PRO A 1 101 ? 11.130 10.920 -5.683 1.00 83.50 101 PRO A N 1
ATOM 760 C CA . PRO A 1 101 ? 10.458 12.207 -5.493 1.00 83.50 101 PRO A CA 1
ATOM 761 C C . PRO A 1 101 ? 9.411 12.506 -6.577 1.00 83.50 101 PRO A C 1
ATOM 763 O O . PRO A 1 101 ? 8.312 12.934 -6.256 1.00 83.50 101 PRO A O 1
ATOM 766 N N . GLY A 1 102 ? 9.669 12.156 -7.841 1.00 84.75 102 GLY A N 1
ATOM 767 C CA . GLY A 1 102 ? 8.688 12.375 -8.912 1.00 84.75 102 GLY A CA 1
ATOM 768 C C . GLY A 1 102 ? 7.383 11.584 -8.744 1.00 84.75 102 GLY A C 1
ATOM 769 O O . GLY A 1 102 ? 6.337 12.022 -9.212 1.00 84.75 102 GLY A O 1
ATOM 770 N N . LEU A 1 103 ? 7.417 10.438 -8.052 1.00 85.44 103 LEU A N 1
ATOM 771 C CA . LEU A 1 103 ? 6.223 9.638 -7.773 1.00 85.44 103 LEU A CA 1
ATOM 772 C C . LEU A 1 103 ? 5.545 10.065 -6.475 1.00 85.44 103 LEU A C 1
ATOM 774 O O . LEU A 1 103 ? 4.318 10.070 -6.416 1.00 85.44 103 LEU A O 1
ATOM 778 N N . ILE A 1 104 ? 6.306 10.448 -5.446 1.00 88.50 104 ILE A N 1
ATOM 779 C CA . ILE A 1 104 ? 5.732 10.816 -4.143 1.00 88.50 104 ILE A CA 1
ATOM 780 C C . ILE A 1 104 ? 4.840 12.062 -4.227 1.00 88.50 104 ILE A C 1
ATOM 782 O O . ILE A 1 104 ? 3.906 12.206 -3.440 1.00 88.50 104 ILE A O 1
ATOM 786 N N . GLU A 1 105 ? 5.108 12.945 -5.189 1.00 87.38 105 GLU A N 1
ATOM 787 C CA . GLU A 1 105 ? 4.339 14.167 -5.442 1.00 87.38 105 GLU A CA 1
ATOM 788 C C . GLU A 1 105 ? 3.037 13.908 -6.220 1.00 87.38 105 GLU A C 1
ATOM 790 O O . GLU A 1 105 ? 2.181 14.788 -6.312 1.00 87.38 105 GLU A O 1
ATOM 795 N N . THR A 1 106 ? 2.841 12.696 -6.752 1.00 88.19 106 THR A N 1
ATOM 796 C CA . THR A 1 106 ? 1.604 12.343 -7.459 1.00 88.19 106 THR A CA 1
ATOM 797 C C . THR A 1 106 ? 0.418 12.236 -6.483 1.00 88.19 106 THR A C 1
ATOM 799 O O . THR A 1 106 ? 0.593 11.926 -5.298 1.00 88.19 106 THR A O 1
ATOM 802 N N . PRO A 1 107 ? -0.825 12.485 -6.942 1.00 90.25 107 PRO A N 1
ATOM 803 C CA . PRO A 1 107 ? -1.980 12.563 -6.046 1.00 90.25 107 PRO A CA 1
ATOM 804 C C . PRO A 1 107 ? -2.281 11.248 -5.311 1.00 90.25 107 PRO A C 1
ATOM 806 O O . PRO A 1 107 ? -2.801 11.278 -4.196 1.00 90.25 107 PRO A O 1
ATOM 809 N N . LEU A 1 108 ? -1.946 10.094 -5.899 1.00 90.00 108 LEU A N 1
ATOM 810 C CA . LEU A 1 108 ? -2.265 8.784 -5.325 1.00 90.00 108 LEU A CA 1
ATOM 811 C C . LEU A 1 108 ? -1.409 8.453 -4.075 1.00 90.00 108 LEU A C 1
ATOM 813 O O . LEU A 1 108 ? -1.996 8.199 -3.022 1.00 90.00 108 LEU A O 1
ATOM 817 N N . PRO A 1 109 ? -0.064 8.535 -4.097 1.00 91.88 109 PRO A N 1
ATOM 818 C CA . PRO A 1 109 ? 0.774 8.453 -2.897 1.00 91.88 109 PRO A CA 1
ATOM 819 C C . PRO A 1 109 ? 0.433 9.488 -1.823 1.00 91.88 109 PRO A C 1
ATOM 821 O O . PRO A 1 109 ? 0.417 9.148 -0.642 1.00 91.88 109 PRO A O 1
ATOM 824 N N . GLN A 1 110 ? 0.095 10.727 -2.199 1.00 93.25 110 GLN A N 1
ATOM 825 C CA . GLN A 1 110 ? -0.345 11.751 -1.239 1.00 93.25 110 GLN A CA 1
ATOM 826 C C . GLN A 1 110 ? -1.650 11.359 -0.525 1.00 93.25 110 GLN A C 1
ATOM 828 O O . GLN A 1 110 ? -1.792 11.532 0.693 1.00 93.25 110 GLN A O 1
ATOM 833 N N . ALA A 1 111 ? -2.599 10.778 -1.262 1.00 92.75 111 ALA A N 1
ATOM 834 C CA . ALA A 1 111 ? -3.824 10.244 -0.681 1.00 92.75 111 ALA A CA 1
ATOM 835 C C . ALA A 1 111 ? -3.544 9.058 0.256 1.00 92.75 111 ALA A C 1
ATOM 837 O O . ALA A 1 111 ? -4.142 8.989 1.330 1.00 92.75 111 ALA A O 1
ATOM 838 N N . LEU A 1 112 ? -2.592 8.183 -0.090 1.00 92.69 112 LEU A N 1
ATOM 839 C CA . LEU A 1 112 ? -2.154 7.081 0.775 1.00 92.69 112 LEU A CA 1
ATOM 840 C C . LEU A 1 112 ? -1.474 7.575 2.057 1.00 92.69 112 LEU A C 1
ATOM 842 O O . LEU A 1 112 ? -1.794 7.070 3.128 1.00 92.69 112 LEU A O 1
ATOM 846 N N . PHE A 1 113 ? -0.617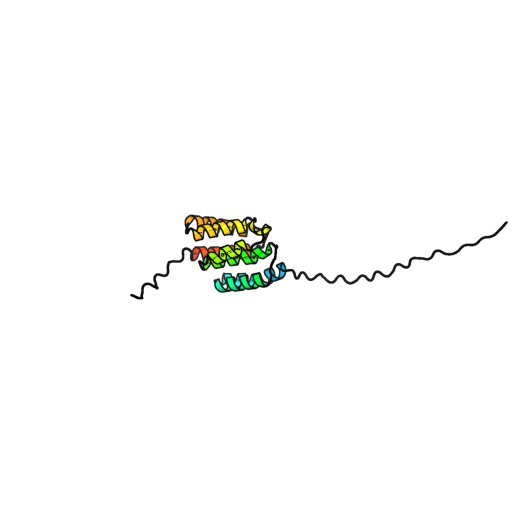 8.600 1.996 1.00 93.56 113 PHE A N 1
ATOM 847 C CA . PHE A 1 113 ? -0.059 9.228 3.203 1.00 93.56 113 PHE A CA 1
ATOM 848 C C . PHE A 1 113 ? -1.154 9.802 4.108 1.00 93.56 113 PHE A C 1
ATOM 850 O O . PHE A 1 113 ? -1.106 9.635 5.325 1.00 93.56 113 PHE A O 1
ATOM 857 N N . SER A 1 114 ? -2.160 10.451 3.519 1.00 92.81 114 SER A N 1
ATOM 858 C CA . SER A 1 114 ? -3.291 11.014 4.267 1.00 92.81 114 SER A CA 1
ATOM 859 C C . SER A 1 114 ? -4.172 9.932 4.903 1.00 92.81 114 SER A C 1
ATOM 861 O O . SER A 1 114 ? -4.666 10.110 6.022 1.00 92.81 114 SER A O 1
ATOM 863 N N . LEU A 1 115 ? -4.378 8.816 4.196 1.00 93.19 115 LEU A N 1
ATOM 864 C CA . LEU A 1 115 ? -5.055 7.635 4.727 1.00 93.19 115 LEU A CA 1
ATOM 865 C C . LEU A 1 115 ? -4.261 7.062 5.899 1.00 93.19 115 LEU A C 1
ATOM 867 O O . LEU A 1 115 ? -4.815 6.933 6.985 1.00 93.19 115 LEU A O 1
ATOM 871 N N . LEU A 1 116 ? -2.965 6.813 5.708 1.00 92.56 116 LEU A N 1
ATOM 872 C CA . LEU A 1 116 ? -2.080 6.270 6.731 1.00 92.56 116 LEU A CA 1
ATOM 873 C C . LEU A 1 116 ? -2.067 7.147 7.985 1.00 92.56 116 LEU A C 1
ATOM 875 O O . LEU A 1 116 ? -2.261 6.629 9.076 1.00 92.56 116 LEU A O 1
ATOM 879 N N . ALA A 1 117 ? -1.958 8.470 7.843 1.00 90.75 117 ALA A N 1
ATOM 880 C CA . ALA A 1 117 ? -2.065 9.395 8.971 1.00 90.75 117 ALA A CA 1
ATOM 881 C C . ALA A 1 117 ? -3.402 9.247 9.720 1.00 90.75 117 ALA A C 1
ATOM 883 O O . ALA A 1 117 ? -3.422 9.175 10.946 1.00 90.75 117 ALA A O 1
ATOM 884 N N . SER A 1 118 ? -4.517 9.122 8.992 1.00 90.62 118 SER A N 1
ATOM 885 C CA . SER A 1 118 ? -5.841 8.937 9.604 1.00 90.62 118 SER A CA 1
ATOM 886 C C . SER A 1 118 ? -5.961 7.603 10.350 1.00 90.62 118 SER A C 1
ATOM 888 O O . SER A 1 118 ? -6.611 7.558 11.397 1.00 90.62 118 SER A O 1
ATOM 890 N N . VAL A 1 119 ? -5.336 6.539 9.830 1.00 90.00 119 VAL A N 1
ATOM 891 C CA . VAL A 1 119 ? -5.286 5.216 10.473 1.00 90.00 119 VAL A CA 1
ATOM 892 C C . VAL A 1 119 ? -4.414 5.268 11.732 1.00 90.00 119 VAL A C 1
ATOM 894 O O . VAL A 1 119 ? -4.870 4.837 12.791 1.00 90.00 119 VAL A O 1
ATOM 897 N N . SER A 1 120 ? -3.229 5.885 11.663 1.00 87.44 120 SER A N 1
ATOM 898 C CA . SER A 1 120 ? -2.317 6.074 12.804 1.00 87.44 120 SER A CA 1
ATOM 899 C C . SER A 1 120 ? -2.950 6.864 13.944 1.00 87.44 120 SER A C 1
ATOM 901 O O . SER A 1 120 ? -2.764 6.542 15.113 1.00 87.44 120 SER A O 1
ATOM 903 N N . GLU A 1 121 ? -3.720 7.899 13.609 1.00 87.50 121 GLU A N 1
ATOM 904 C CA . GLU A 1 121 ? -4.433 8.730 14.581 1.00 87.50 121 GLU A CA 1
ATOM 905 C C . GLU A 1 121 ? -5.764 8.108 15.042 1.00 87.50 121 GLU A C 1
ATOM 907 O O . GLU A 1 121 ? -6.467 8.710 15.855 1.00 87.50 121 GLU A O 1
ATOM 912 N N . ARG A 1 122 ? -6.143 6.935 14.509 1.00 85.44 122 ARG A N 1
ATOM 913 C CA . ARG A 1 122 ? -7.422 6.247 14.767 1.00 85.44 122 ARG A CA 1
ATOM 914 C C . ARG A 1 122 ? -8.647 7.144 14.561 1.00 85.44 122 ARG A C 1
ATOM 916 O O . ARG A 1 122 ? -9.671 7.014 15.230 1.00 85.44 122 ARG A O 1
ATOM 923 N N . LYS A 1 123 ? -8.567 8.065 13.596 1.00 84.69 123 LYS A N 1
ATOM 924 C CA . LYS A 1 123 ? -9.664 8.971 13.231 1.00 84.69 123 LYS A CA 1
ATOM 925 C C . LYS A 1 123 ? -10.621 8.264 12.275 1.00 84.69 123 LYS A C 1
ATOM 927 O O . LYS A 1 123 ? -10.645 8.564 11.083 1.00 84.69 123 LYS A O 1
ATOM 932 N N . TYR A 1 124 ? -11.433 7.348 12.800 1.00 81.69 124 TYR A N 1
ATOM 933 C CA . TYR A 1 124 ? -12.374 6.514 12.036 1.00 81.69 124 TYR A CA 1
ATOM 934 C C . TYR A 1 124 ? -13.164 7.243 10.925 1.00 81.69 124 TYR A C 1
ATOM 936 O O . TYR A 1 124 ? -13.135 6.771 9.788 1.00 81.69 124 TYR A O 1
ATOM 944 N N . PRO A 1 125 ? -13.815 8.405 11.158 1.00 84.19 125 PRO A N 1
ATOM 945 C CA . PRO A 1 125 ? -14.547 9.100 10.089 1.00 84.19 125 PRO A CA 1
ATOM 946 C C . PRO A 1 125 ? -13.631 9.613 8.964 1.00 84.19 125 PRO A C 1
ATOM 948 O O . PRO A 1 125 ? -14.001 9.600 7.785 1.00 84.19 125 PRO A O 1
ATOM 951 N N . SER A 1 126 ? -12.411 10.027 9.312 1.00 87.25 126 SER A N 1
ATOM 952 C CA . SER A 1 126 ? -11.409 10.462 8.342 1.00 87.25 126 SER A CA 1
ATOM 953 C C . SER A 1 126 ? -10.886 9.286 7.523 1.00 87.25 126 SER A C 1
ATOM 955 O O . SER A 1 126 ? -10.712 9.441 6.319 1.00 87.25 126 SER A O 1
ATOM 957 N N . VAL A 1 127 ? -10.705 8.104 8.126 1.00 89.12 127 VAL A N 1
ATOM 958 C CA . VAL A 1 127 ? -10.220 6.897 7.430 1.00 89.12 127 VAL A CA 1
ATOM 959 C C . VAL A 1 127 ? -11.108 6.554 6.235 1.00 89.12 127 VAL A C 1
ATOM 961 O O . VAL A 1 127 ? -10.602 6.449 5.122 1.00 89.12 127 VAL A O 1
ATOM 964 N N . TYR A 1 128 ? -12.430 6.472 6.413 1.00 89.81 128 TYR A N 1
ATOM 965 C CA . TYR A 1 128 ? -13.339 6.127 5.310 1.00 89.81 128 TYR A CA 1
ATOM 966 C C . TYR A 1 128 ? -13.369 7.186 4.203 1.00 89.81 128 TYR A C 1
ATOM 968 O O . TYR A 1 128 ? -13.420 6.852 3.016 1.00 89.81 128 TYR A O 1
ATOM 976 N N . THR A 1 129 ? -13.299 8.464 4.581 1.00 92.31 129 THR A N 1
ATOM 977 C CA . THR A 1 129 ? -13.250 9.576 3.623 1.00 92.31 129 THR A CA 1
ATOM 978 C C . THR A 1 129 ? -11.958 9.524 2.804 1.00 92.31 129 THR A C 1
ATOM 980 O O . THR A 1 129 ? -11.994 9.597 1.576 1.00 92.31 129 THR A O 1
ATOM 983 N N . ARG A 1 130 ? -10.808 9.328 3.464 1.00 92.44 130 ARG A N 1
ATOM 984 C CA . ARG A 1 130 ? -9.500 9.223 2.801 1.00 92.44 130 ARG A CA 1
ATOM 985 C C . ARG A 1 130 ? -9.392 7.969 1.938 1.00 92.44 130 ARG A C 1
ATOM 987 O O . ARG A 1 130 ? -8.881 8.058 0.827 1.00 92.44 130 ARG A O 1
ATOM 994 N N . LEU A 1 131 ? -9.926 6.840 2.397 1.00 92.12 131 LEU A N 1
ATOM 995 C CA . LEU A 1 131 ? -9.982 5.599 1.627 1.00 92.12 131 LEU A CA 1
ATOM 996 C C . LEU A 1 131 ? -10.802 5.778 0.343 1.00 92.12 131 LEU A C 1
ATOM 998 O O . LEU A 1 131 ? -10.375 5.360 -0.728 1.00 92.12 131 LEU A O 1
ATOM 1002 N N . SER A 1 132 ? -11.936 6.479 0.430 1.00 91.00 132 SER A N 1
ATOM 1003 C CA . SER A 1 132 ? -12.764 6.797 -0.740 1.00 91.00 132 SER A CA 1
ATOM 1004 C C . SER A 1 132 ? -12.023 7.697 -1.735 1.00 91.00 132 SER A C 1
ATOM 1006 O O . SER A 1 132 ? -12.118 7.478 -2.943 1.00 91.00 132 SER A O 1
ATOM 1008 N N . SER A 1 133 ? -11.229 8.667 -1.257 1.00 91.31 133 SER A N 1
ATOM 1009 C CA . SER A 1 133 ? -10.340 9.453 -2.126 1.00 91.31 133 SER A CA 1
ATOM 1010 C C . SER A 1 133 ? -9.284 8.592 -2.818 1.00 91.31 133 SER A C 1
ATOM 1012 O O . SER A 1 133 ? -9.062 8.785 -4.009 1.00 91.31 133 SER A O 1
ATOM 1014 N N . VAL A 1 134 ? -8.659 7.639 -2.115 1.00 90.75 134 VAL A N 1
ATOM 1015 C CA . VAL A 1 134 ? -7.680 6.711 -2.713 1.00 90.75 134 VAL A CA 1
ATOM 1016 C C . VAL A 1 134 ? -8.330 5.892 -3.829 1.00 90.75 134 VAL A C 1
ATOM 1018 O O . VAL A 1 134 ? -7.798 5.852 -4.934 1.00 90.75 134 VAL A O 1
ATOM 1021 N N . VAL A 1 135 ? -9.507 5.311 -3.578 1.00 91.00 135 VAL A N 1
ATOM 1022 C CA . VAL A 1 135 ? -10.261 4.546 -4.586 1.00 91.00 135 VAL A CA 1
ATOM 1023 C C . VAL A 1 135 ? -10.626 5.416 -5.791 1.00 91.00 135 VAL A C 1
ATOM 1025 O O . VAL A 1 135 ? -10.387 5.026 -6.930 1.00 91.00 135 VAL A O 1
ATOM 1028 N N . THR A 1 136 ? -11.138 6.623 -5.552 1.00 91.31 136 THR A N 1
ATOM 1029 C CA . THR A 1 136 ? -11.520 7.560 -6.621 1.00 91.31 136 THR A CA 1
ATOM 1030 C C . THR A 1 136 ? -10.319 7.944 -7.487 1.00 91.31 136 THR A C 1
ATOM 1032 O O . THR A 1 136 ? -10.423 7.999 -8.711 1.00 91.31 136 THR A O 1
ATOM 1035 N N . LEU A 1 137 ? -9.164 8.206 -6.871 1.00 89.38 137 LEU A N 1
ATOM 1036 C CA . LEU A 1 137 ? -7.931 8.531 -7.589 1.00 89.38 137 LEU A CA 1
ATOM 1037 C C . LEU A 1 137 ? -7.380 7.333 -8.359 1.00 89.38 137 LEU A C 1
ATOM 1039 O O . LEU A 1 137 ? -6.885 7.511 -9.465 1.00 89.38 137 LEU A O 1
ATOM 1043 N N . ALA A 1 138 ? -7.489 6.127 -7.807 1.00 86.81 138 ALA A N 1
ATOM 1044 C CA . ALA A 1 138 ? -7.081 4.900 -8.475 1.00 86.81 138 ALA A CA 1
ATOM 1045 C C . ALA A 1 138 ? -7.949 4.577 -9.700 1.00 86.81 138 ALA A C 1
ATOM 1047 O O . ALA A 1 138 ? -7.430 4.153 -10.725 1.00 86.81 138 ALA A O 1
ATOM 1048 N N . GLN A 1 139 ? -9.261 4.810 -9.614 1.00 86.19 139 GLN A N 1
ATOM 1049 C CA . GLN A 1 139 ? -10.201 4.565 -10.713 1.00 86.19 139 GLN A CA 1
ATOM 1050 C C . GLN A 1 139 ? -10.115 5.624 -11.822 1.00 86.19 139 GLN A C 1
ATOM 1052 O O . GLN A 1 139 ? -10.227 5.291 -12.997 1.00 86.19 139 GLN A O 1
ATOM 1057 N N . ASN A 1 140 ? -9.913 6.896 -11.462 1.00 82.38 140 ASN A N 1
ATOM 1058 C CA . ASN A 1 140 ? -9.803 7.996 -12.431 1.00 82.38 140 ASN A CA 1
ATOM 1059 C C . ASN A 1 140 ? -8.375 8.188 -12.962 1.00 82.38 140 ASN A C 1
ATOM 106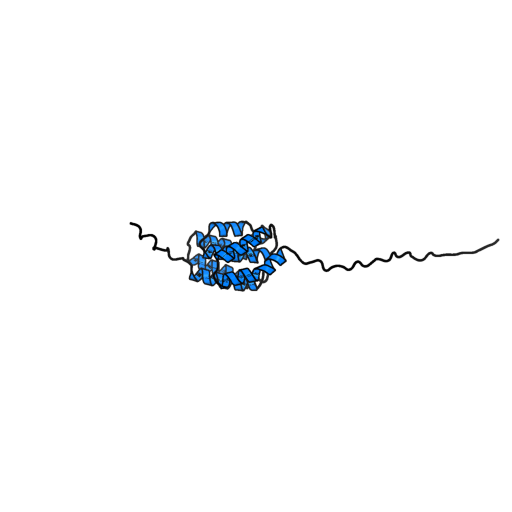1 O O . ASN A 1 140 ? -8.160 8.862 -13.971 1.00 82.38 140 ASN A O 1
ATOM 1065 N N . GLY A 1 141 ? -7.387 7.636 -12.260 1.00 65.88 141 GLY A N 1
ATOM 1066 C CA . GLY A 1 141 ? -5.970 7.729 -12.573 1.00 65.88 141 GLY A CA 1
ATOM 1067 C C . GLY A 1 141 ? -5.594 6.824 -13.735 1.00 65.88 141 GLY A C 1
ATOM 1068 O O . GLY A 1 141 ? -4.872 5.851 -13.553 1.00 65.88 141 GLY A O 1
ATOM 1069 N N . SER A 1 142 ? -6.021 7.189 -14.943 1.00 54.22 142 SER A N 1
ATOM 1070 C CA . SER A 1 142 ? -5.723 6.491 -16.204 1.00 54.22 142 SER A CA 1
ATOM 1071 C C . SER A 1 142 ? -4.220 6.373 -16.544 1.00 54.22 142 SER A C 1
ATOM 1073 O O . SER A 1 142 ? -3.878 5.896 -17.622 1.00 54.22 142 SER A O 1
ATOM 1075 N N . ALA A 1 143 ? -3.325 6.839 -15.666 1.00 55.62 143 ALA A N 1
ATOM 1076 C CA . ALA A 1 143 ? -1.884 6.927 -15.880 1.00 55.62 143 ALA A CA 1
ATOM 1077 C C . ALA A 1 143 ? -1.077 5.700 -15.412 1.00 55.62 143 ALA A C 1
ATOM 1079 O O . ALA A 1 143 ? 0.062 5.559 -15.846 1.00 55.62 143 ALA A O 1
ATOM 1080 N N . VAL A 1 144 ? -1.605 4.845 -14.523 1.00 63.81 144 VAL A N 1
ATOM 1081 C CA . VAL A 1 144 ? -0.822 3.726 -13.952 1.00 63.81 144 VAL A CA 1
ATOM 1082 C C . VAL A 1 144 ? -1.228 2.393 -14.567 1.00 63.81 144 VAL A C 1
ATOM 1084 O O . VAL A 1 144 ? -0.414 1.789 -15.266 1.00 63.81 144 VAL A O 1
ATOM 1087 N N . ASP A 1 145 ? -2.467 1.953 -14.323 1.00 75.75 145 ASP A N 1
ATOM 1088 C CA . ASP A 1 145 ? -3.110 0.827 -15.004 1.00 75.75 145 ASP A CA 1
ATOM 1089 C C . ASP A 1 145 ? -4.578 0.685 -14.549 1.00 75.75 145 ASP A C 1
ATOM 1091 O O . ASP A 1 145 ? -4.897 0.978 -13.393 1.00 75.75 145 ASP A O 1
ATOM 1095 N N . ALA A 1 146 ? -5.473 0.220 -15.425 1.00 83.25 146 ALA A N 1
ATOM 1096 C CA . ALA A 1 146 ? -6.872 -0.027 -15.064 1.00 83.25 146 ALA A CA 1
ATOM 1097 C C . ALA A 1 146 ? -7.005 -1.190 -14.065 1.00 83.25 146 ALA A C 1
ATOM 1099 O O . ALA A 1 146 ? -7.863 -1.152 -13.178 1.00 83.25 146 ALA A O 1
ATOM 1100 N N . GLU A 1 147 ? -6.126 -2.192 -14.161 1.00 83.88 147 GLU A N 1
ATOM 1101 C CA . GLU A 1 147 ? -6.133 -3.348 -13.263 1.00 83.88 147 GLU A CA 1
ATOM 1102 C C . GLU A 1 147 ? -5.780 -2.956 -11.823 1.00 83.88 147 GLU A C 1
ATOM 1104 O O . GLU A 1 147 ? -6.349 -3.487 -10.867 1.00 83.88 147 GLU A O 1
ATOM 1109 N N . LEU A 1 148 ? -4.917 -1.950 -11.651 1.00 84.88 148 LEU A N 1
ATOM 1110 C CA . LEU A 1 148 ? -4.604 -1.392 -10.337 1.00 84.88 148 LEU A CA 1
ATOM 1111 C C . LEU A 1 148 ? -5.828 -0.754 -9.682 1.00 84.88 148 LEU A C 1
ATOM 1113 O O . LEU A 1 148 ? -6.049 -0.937 -8.487 1.00 84.88 148 LEU A O 1
ATOM 1117 N N . GLY A 1 149 ? -6.638 -0.029 -10.456 1.00 86.00 149 GLY A N 1
ATOM 1118 C CA . GLY A 1 149 ? -7.882 0.558 -9.964 1.00 86.00 149 GLY A CA 1
ATOM 1119 C C . GLY A 1 149 ? -8.835 -0.503 -9.414 1.00 86.00 149 GLY A C 1
ATOM 1120 O O . GLY A 1 149 ? -9.355 -0.352 -8.308 1.00 86.00 149 GLY A O 1
ATOM 1121 N N . ILE A 1 150 ? -9.009 -1.605 -10.148 1.00 89.50 150 ILE A N 1
ATOM 1122 C CA . ILE A 1 150 ? -9.845 -2.742 -9.736 1.00 89.50 150 ILE A CA 1
ATOM 1123 C C . ILE A 1 150 ? -9.290 -3.384 -8.457 1.00 89.50 150 ILE A C 1
ATOM 1125 O O . ILE A 1 150 ? -10.034 -3.598 -7.496 1.00 89.50 150 ILE A O 1
ATOM 1129 N N . LEU A 1 151 ? -7.979 -3.633 -8.412 1.00 90.50 151 LEU A N 1
ATOM 1130 C CA . LEU A 1 151 ? -7.314 -4.221 -7.252 1.00 90.50 151 LEU A CA 1
ATOM 1131 C C . LEU A 1 151 ? -7.469 -3.349 -5.997 1.00 90.50 151 LEU A C 1
ATOM 1133 O O . LEU A 1 151 ? -7.830 -3.850 -4.932 1.00 90.50 151 LEU A O 1
ATOM 1137 N N . ILE A 1 152 ? -7.252 -2.038 -6.120 1.00 90.62 152 ILE A N 1
ATOM 1138 C CA . ILE A 1 152 ? -7.385 -1.085 -5.010 1.00 90.62 152 ILE A CA 1
ATOM 1139 C C . ILE A 1 152 ? -8.816 -1.063 -4.483 1.00 90.62 152 ILE A C 1
ATOM 1141 O O . ILE A 1 152 ? -9.005 -1.040 -3.271 1.00 90.62 152 ILE A O 1
ATOM 1145 N N . VAL A 1 153 ? -9.825 -1.106 -5.357 1.00 91.38 153 VAL A N 1
ATOM 1146 C CA . VAL A 1 153 ? -11.236 -1.193 -4.943 1.00 91.38 153 VAL A CA 1
ATOM 1147 C C . VAL A 1 153 ? -11.485 -2.463 -4.131 1.00 91.38 153 VAL A C 1
ATOM 1149 O O . VAL A 1 153 ? -12.114 -2.395 -3.072 1.00 91.38 153 VAL A O 1
ATOM 1152 N N . SER A 1 154 ? -10.970 -3.604 -4.595 1.00 91.69 154 SER A N 1
ATOM 1153 C CA . SER A 1 154 ? -11.100 -4.885 -3.896 1.00 91.69 154 SER A CA 1
ATOM 1154 C C . SER A 1 154 ? -10.457 -4.823 -2.509 1.00 91.69 154 SER A C 1
ATOM 1156 O O . SER A 1 154 ? -11.125 -5.056 -1.505 1.00 91.69 154 SER A O 1
ATOM 1158 N N . MET A 1 155 ? -9.185 -4.424 -2.427 1.00 91.25 155 MET A N 1
ATOM 1159 C CA . MET A 1 155 ? -8.454 -4.353 -1.158 1.00 91.25 155 MET A CA 1
ATOM 1160 C C . MET A 1 155 ? -9.031 -3.297 -0.208 1.00 91.25 155 MET A C 1
ATOM 1162 O O . MET A 1 155 ? -9.101 -3.526 0.995 1.00 91.25 155 MET A O 1
ATOM 1166 N N . ALA A 1 156 ? -9.490 -2.154 -0.726 1.00 90.94 156 ALA A N 1
ATOM 1167 C CA . ALA A 1 156 ? -10.157 -1.128 0.072 1.00 90.94 156 ALA A CA 1
ATOM 1168 C C . ALA A 1 156 ? -11.488 -1.625 0.651 1.00 90.94 156 ALA A C 1
ATOM 1170 O O . ALA A 1 156 ? -11.843 -1.261 1.772 1.00 90.94 156 ALA A O 1
ATOM 1171 N N . THR A 1 157 ? -12.216 -2.465 -0.090 1.00 89.94 157 THR A N 1
ATOM 1172 C CA . THR A 1 157 ? -13.451 -3.091 0.397 1.00 89.94 157 THR A CA 1
ATOM 1173 C C . THR A 1 157 ? -13.151 -4.035 1.557 1.00 89.94 157 THR A C 1
ATOM 1175 O O . THR A 1 157 ? -13.802 -3.926 2.596 1.00 89.94 157 THR A O 1
ATOM 1178 N N . THR A 1 158 ? -12.117 -4.875 1.439 1.00 90.00 158 THR A N 1
ATOM 1179 C CA . THR A 1 158 ? -11.698 -5.741 2.549 1.00 90.00 158 THR A CA 1
ATOM 1180 C C . THR A 1 158 ? -11.181 -4.936 3.736 1.00 90.00 158 THR A C 1
ATOM 1182 O O . THR A 1 158 ? -11.620 -5.161 4.859 1.00 90.00 158 THR A O 1
ATOM 1185 N N . PHE A 1 159 ? -10.341 -3.921 3.509 1.00 89.19 159 PHE A N 1
ATOM 1186 C CA . PHE A 1 159 ? -9.878 -3.025 4.571 1.00 89.19 159 PHE A CA 1
ATOM 1187 C C . PHE A 1 159 ? -11.048 -2.385 5.326 1.00 89.19 159 PHE A C 1
ATOM 1189 O O . PHE A 1 159 ? -11.038 -2.331 6.549 1.00 89.19 159 PHE A O 1
ATOM 1196 N N . LYS A 1 160 ? -12.088 -1.938 4.615 1.00 88.50 160 LYS A N 1
ATOM 1197 C CA . LYS A 1 160 ? -13.293 -1.366 5.226 1.00 88.50 160 LYS A CA 1
ATOM 1198 C C . LYS A 1 160 ? -14.086 -2.387 6.049 1.00 88.50 160 LYS A C 1
ATOM 1200 O O . LYS A 1 160 ? -14.724 -1.989 7.016 1.00 88.50 160 LYS A O 1
ATOM 1205 N N . SER A 1 161 ? -14.085 -3.658 5.647 1.00 85.25 161 SER A N 1
ATOM 1206 C CA . SER A 1 161 ? -14.749 -4.740 6.383 1.00 85.25 161 SER A CA 1
ATOM 1207 C C . SER A 1 161 ? -13.992 -5.110 7.658 1.00 85.25 161 SER A C 1
ATOM 1209 O O . SER A 1 161 ? -14.608 -5.355 8.691 1.00 85.25 161 SER A O 1
ATOM 1211 N N . GLU A 1 162 ? -12.662 -5.121 7.589 1.00 82.31 162 GLU A N 1
ATOM 1212 C CA . GLU A 1 162 ? -11.797 -5.497 8.707 1.00 82.31 162 GLU A CA 1
ATOM 1213 C C . GLU A 1 162 ? -11.559 -4.338 9.688 1.00 82.31 162 GLU A C 1
ATOM 1215 O O . GLU A 1 162 ? -11.289 -4.578 10.861 1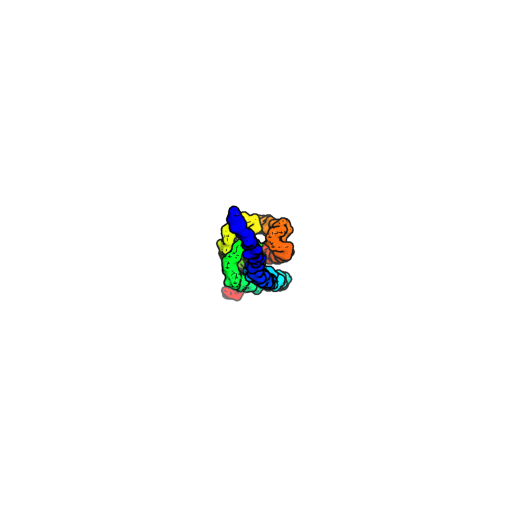.00 82.31 162 GLU A O 1
ATOM 1220 N N . TYR A 1 163 ? -11.639 -3.080 9.239 1.00 79.94 163 TYR A N 1
ATOM 1221 C CA . TYR A 1 163 ? -11.315 -1.905 10.049 1.00 79.94 163 TYR A CA 1
ATOM 1222 C C . TYR A 1 163 ? -12.550 -1.273 10.728 1.00 79.94 163 TYR A C 1
ATOM 1224 O O . TYR A 1 163 ? -13.541 -0.990 10.056 1.00 79.94 163 TYR A O 1
ATOM 1232 N N . PRO A 1 164 ? -12.474 -0.910 12.025 1.00 72.38 164 PRO A N 1
ATOM 1233 C CA . PRO A 1 164 ? -11.374 -1.196 12.942 1.00 72.38 164 PRO A CA 1
ATOM 1234 C C . PRO A 1 164 ? -11.369 -2.668 13.348 1.00 72.38 164 PRO A C 1
ATOM 1236 O O . PRO A 1 164 ? -12.418 -3.196 13.723 1.00 72.38 164 PRO A O 1
ATOM 1239 N N . ARG A 1 165 ? -10.189 -3.308 13.342 1.00 67.62 165 ARG A N 1
ATOM 1240 C CA . ARG A 1 165 ? -10.091 -4.683 13.833 1.00 67.62 165 ARG A CA 1
ATOM 1241 C C . ARG A 1 165 ? -10.572 -4.692 15.284 1.00 67.62 165 ARG A C 1
ATOM 1243 O O . ARG A 1 165 ? -10.080 -3.883 16.081 1.00 67.62 165 ARG A O 1
ATOM 1250 N N . PRO A 1 166 ? -11.538 -5.550 15.650 1.00 60.72 166 PRO A N 1
ATOM 1251 C CA . PRO A 1 166 ? -11.887 -5.706 17.048 1.00 60.72 166 PRO A CA 1
ATOM 1252 C C . PRO A 1 166 ? -10.617 -6.134 17.783 1.00 60.72 166 PRO A C 1
ATOM 1254 O O . PRO A 1 166 ? -9.940 -7.068 17.356 1.00 60.72 166 PRO A O 1
ATOM 1257 N N . TYR A 1 167 ? -10.275 -5.431 18.865 1.00 53.41 167 TYR A N 1
ATOM 1258 C CA . TYR A 1 167 ? -9.253 -5.905 19.792 1.00 53.41 167 TYR A CA 1
ATOM 1259 C C . TYR A 1 167 ? -9.611 -7.346 20.169 1.00 53.41 167 TYR A C 1
ATOM 1261 O O . TYR A 1 167 ? -10.683 -7.589 20.731 1.00 53.41 167 TYR A O 1
ATOM 1269 N N . ASP A 1 168 ? -8.749 -8.302 19.815 1.00 52.16 168 ASP A N 1
ATOM 1270 C CA . ASP A 1 168 ? -8.916 -9.685 20.237 1.00 52.16 168 ASP A CA 1
ATOM 1271 C C . ASP A 1 168 ? -8.754 -9.723 21.763 1.00 52.16 168 ASP A C 1
ATOM 1273 O O . ASP A 1 168 ? -7.661 -9.643 22.318 1.00 52.16 168 ASP A O 1
ATOM 1277 N N . THR A 1 169 ? -9.883 -9.772 22.463 1.00 50.88 169 THR A N 1
ATOM 1278 C CA . THR A 1 169 ? -9.962 -9.892 23.924 1.00 50.88 169 THR A CA 1
ATOM 1279 C C . THR A 1 169 ? -9.652 -11.319 24.397 1.00 50.88 169 THR A C 1
ATOM 1281 O O . THR A 1 169 ? -9.836 -11.637 25.571 1.00 50.88 169 THR A O 1
ATOM 1284 N N . ARG A 1 170 ? -9.152 -12.227 23.537 1.00 48.88 170 ARG A N 1
ATOM 1285 C CA . ARG A 1 170 ? -8.883 -13.621 23.937 1.00 48.88 170 ARG A CA 1
ATOM 1286 C C . ARG A 1 170 ? -7.549 -13.812 24.650 1.00 48.88 170 ARG A C 1
ATOM 1288 O O . ARG A 1 170 ? -7.222 -14.948 24.985 1.00 48.88 170 ARG A O 1
ATOM 1295 N N . ASN A 1 171 ? -6.821 -12.738 24.960 1.00 46.09 171 ASN A N 1
ATOM 1296 C CA . ASN A 1 171 ? -5.614 -12.812 25.784 1.00 46.09 171 ASN A CA 1
ATOM 1297 C C . ASN A 1 171 ? -5.833 -12.456 27.272 1.00 46.09 171 ASN A C 1
ATOM 1299 O O . ASN A 1 171 ? -4.870 -12.429 28.032 1.00 46.09 171 ASN A O 1
ATOM 1303 N N . GLU A 1 172 ? -7.082 -12.264 27.721 1.00 46.41 172 GLU A N 1
ATOM 1304 C CA . GLU A 1 172 ? -7.449 -12.095 29.146 1.00 46.41 172 GLU A CA 1
ATOM 1305 C C . GLU A 1 172 ? -7.793 -13.423 29.862 1.00 46.41 172 GLU A C 1
ATOM 1307 O O . GLU A 1 172 ? -8.447 -13.430 30.902 1.00 46.41 172 GLU A O 1
ATOM 1312 N N . ARG A 1 173 ? -7.369 -14.583 29.334 1.00 46.12 173 ARG A N 1
ATOM 1313 C CA . ARG A 1 173 ? -7.567 -15.899 29.988 1.00 46.12 173 ARG A CA 1
ATOM 1314 C C . ARG A 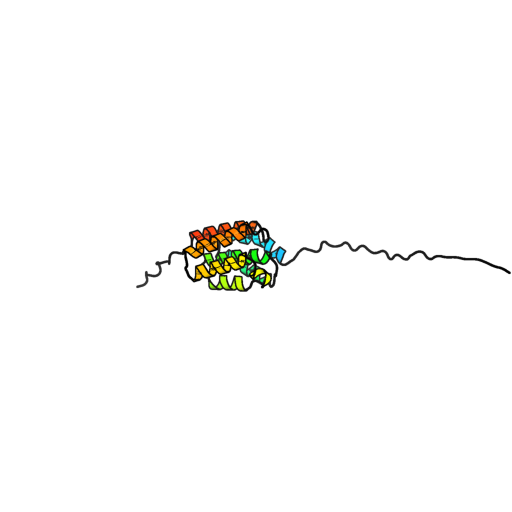1 173 ? -6.310 -16.495 30.625 1.00 46.12 173 ARG A C 1
ATOM 1316 O O . ARG A 1 173 ? -6.200 -17.712 30.741 1.00 46.12 173 ARG A O 1
ATOM 1323 N N . PHE A 1 174 ? -5.398 -15.644 31.081 1.00 52.94 174 PHE A N 1
ATOM 1324 C CA . PHE A 1 174 ? -4.324 -16.043 31.990 1.00 52.94 174 PHE A CA 1
ATOM 1325 C C . PHE A 1 174 ? -4.276 -15.075 33.180 1.00 52.94 174 PHE A C 1
ATOM 1327 O O . PHE A 1 174 ? -3.450 -14.167 33.236 1.00 52.94 174 PHE A O 1
ATOM 1334 N N . CYS A 1 175 ? -5.213 -15.261 34.109 1.00 50.94 175 CYS A N 1
ATOM 1335 C CA . CYS A 1 175 ? -5.078 -14.902 35.521 1.00 50.94 175 CYS A CA 1
ATOM 1336 C C . CYS A 1 175 ? -5.232 -16.183 36.336 1.00 50.94 175 CYS A C 1
ATOM 1338 O O . CYS A 1 175 ? -6.124 -16.987 35.974 1.00 50.94 175 CYS A O 1
#

Sequence (175 aa):
MAQTPPSAPHPGLEAPSTVAPSLPTTSDGPQHIIRLNFPEIAALAQHERYPEVVAACENLEIAVPNSNDLARLLLTVPLVIAYLILDDIPPAYFALKRLPPGLIETPLPQALFSLLASVSERKYPSVYTRLSSVVTLAQNGSAVDAELGILIVSMATTFKSEYPRPYDTRNERFC

Secondary structure (DSSP, 8-state):
--------PPPP-----------------HHHHHHHHHHHHHHHHHTT-HHHHHHHHHHHHHHSTT--SGGGHHHHHHHHHHHHHTT-HHHHHHHHHTS-HHHHTSHHHHHHHHHHHHHHTT-HHHHHHHHHHHHHHHHH-TTT-HHHHHHHHHHHHHHHHHPSPPP-GGG----

pLDDT: mean 79.3, std 16.25, range [39.44, 94.12]